Protein AF-A0A1V4RTE1-F1 (afdb_monomer)

pLDDT: mean 78.47, std 11.78, range [50.72, 95.06]

Mean predicted aligned error: 14.66 Å

Structure (mmCIF, N/CA/C/O backbone):
data_AF-A0A1V4RTE1-F1
#
_entry.id   AF-A0A1V4RTE1-F1
#
loop_
_atom_site.group_PDB
_atom_site.id
_atom_site.type_symbol
_atom_site.label_atom_id
_atom_site.label_alt_id
_atom_site.label_comp_id
_atom_site.label_asym_id
_atom_site.label_entity_id
_atom_site.label_seq_id
_atom_site.pdbx_PDB_ins_code
_atom_site.Cartn_x
_atom_site.Cartn_y
_atom_site.Cartn_z
_atom_site.occupancy
_atom_site.B_iso_or_equiv
_atom_site.auth_seq_id
_atom_site.auth_comp_id
_atom_site.auth_asym_id
_atom_site.auth_atom_id
_atom_site.pdbx_PDB_model_num
ATOM 1 N N . MET A 1 1 ? -26.387 -26.991 8.639 1.00 55.00 1 MET A N 1
ATOM 2 C CA . MET A 1 1 ? -27.736 -27.283 8.102 1.00 55.00 1 MET A CA 1
ATOM 3 C C . MET A 1 1 ? -28.556 -28.197 9.012 1.00 55.00 1 MET A C 1
ATOM 5 O O . MET A 1 1 ? -29.745 -27.946 9.149 1.00 55.00 1 MET A O 1
ATOM 9 N N . ASP A 1 2 ? -27.958 -29.180 9.697 1.00 72.81 2 ASP A N 1
ATOM 10 C CA . ASP A 1 2 ? -28.721 -30.098 10.567 1.00 72.81 2 ASP A CA 1
ATOM 11 C C . ASP A 1 2 ? -29.275 -29.477 11.860 1.00 72.81 2 ASP A C 1
ATOM 13 O O . ASP A 1 2 ? -30.300 -29.938 12.353 1.00 72.81 2 ASP A O 1
ATOM 17 N N . LEU A 1 3 ? -28.647 -28.422 12.394 1.00 72.56 3 LEU A N 1
ATOM 18 C CA . LEU A 1 3 ? -29.101 -27.742 13.617 1.00 72.56 3 LEU A CA 1
ATOM 19 C C . LEU A 1 3 ? -30.498 -27.114 13.452 1.00 72.56 3 LEU A C 1
ATOM 21 O O . LEU A 1 3 ? -31.389 -27.370 14.255 1.00 72.56 3 LEU A O 1
ATOM 25 N N . PHE A 1 4 ? -30.720 -26.367 12.365 1.00 69.69 4 PHE A N 1
ATOM 26 C CA . PHE A 1 4 ? -31.995 -25.688 12.090 1.00 69.69 4 PHE A CA 1
ATOM 27 C C . PHE A 1 4 ? -33.167 -26.661 11.942 1.00 69.69 4 PHE A C 1
ATOM 29 O O . PHE A 1 4 ? -34.258 -26.410 12.447 1.00 69.69 4 PHE A O 1
ATOM 36 N N . ARG A 1 5 ? -32.928 -27.801 11.283 1.00 79.12 5 ARG A N 1
ATOM 37 C CA . ARG A 1 5 ? -33.945 -28.838 11.088 1.00 79.12 5 ARG A CA 1
ATOM 38 C C . ARG A 1 5 ? -34.258 -29.580 12.390 1.00 79.12 5 ARG A C 1
ATOM 40 O O . ARG A 1 5 ? -35.418 -29.885 12.635 1.00 79.12 5 ARG A O 1
ATOM 47 N N . LYS A 1 6 ? -33.250 -29.845 13.231 1.00 81.31 6 LYS A N 1
ATOM 48 C CA . LYS A 1 6 ? -33.429 -30.477 14.553 1.00 81.31 6 LYS A CA 1
ATOM 49 C C . LYS A 1 6 ? -34.228 -29.601 15.517 1.00 81.31 6 LYS A C 1
ATOM 51 O O . LYS A 1 6 ? -35.018 -30.132 16.287 1.00 81.31 6 LYS A O 1
ATOM 56 N N . LEU A 1 7 ? -34.051 -28.285 15.431 1.00 80.19 7 LEU A N 1
ATOM 57 C CA . LEU A 1 7 ? -34.758 -27.302 16.257 1.00 80.19 7 LEU A CA 1
ATOM 58 C C . LEU A 1 7 ? -36.026 -26.752 15.598 1.00 80.19 7 LEU A C 1
ATOM 60 O O . LEU A 1 7 ? -36.592 -25.774 16.070 1.00 80.19 7 LEU A O 1
ATOM 64 N N . ASN A 1 8 ? -36.476 -27.380 14.507 1.00 82.00 8 ASN A N 1
ATOM 65 C CA . ASN A 1 8 ? -37.707 -27.038 13.800 1.00 82.00 8 ASN A CA 1
ATOM 66 C C . ASN A 1 8 ? -37.840 -25.540 13.454 1.00 82.00 8 ASN A C 1
ATOM 68 O O . ASN A 1 8 ? -38.943 -25.004 13.434 1.00 82.00 8 ASN A O 1
ATOM 72 N N . TYR A 1 9 ? -36.710 -24.875 13.186 1.00 74.62 9 TYR A N 1
ATOM 73 C CA . TYR A 1 9 ? -36.627 -23.438 12.900 1.00 74.62 9 TYR A CA 1
ATOM 74 C C . TYR A 1 9 ? -37.146 -22.508 14.018 1.00 74.62 9 TYR A C 1
ATOM 76 O O . TYR A 1 9 ? -37.427 -21.343 13.752 1.00 74.62 9 TYR A O 1
ATOM 84 N N . ASP A 1 10 ? -37.233 -22.976 15.267 1.00 78.88 10 ASP A N 1
ATOM 85 C CA . ASP A 1 10 ? -37.545 -22.123 16.421 1.00 78.88 10 ASP A CA 1
ATOM 86 C C . ASP A 1 10 ? -36.347 -21.226 16.765 1.00 78.88 10 ASP A C 1
ATOM 88 O O . ASP A 1 10 ? -35.342 -21.675 17.326 1.00 78.88 10 ASP A O 1
ATOM 92 N N . GLU A 1 11 ? -36.464 -19.939 16.431 1.00 65.94 11 GLU A N 1
ATOM 93 C CA . GLU A 1 11 ? -35.431 -18.921 16.645 1.00 65.94 11 GLU A CA 1
ATOM 94 C C . GLU A 1 11 ? -34.958 -18.851 18.104 1.00 65.94 11 GLU A C 1
ATOM 96 O O . GLU A 1 11 ? -33.765 -18.694 18.365 1.00 65.94 11 GLU A O 1
ATOM 101 N N . THR A 1 12 ? -35.863 -19.032 19.069 1.00 76.19 12 THR A N 1
ATOM 102 C CA . THR A 1 12 ? -35.558 -18.922 20.504 1.00 76.19 12 THR A CA 1
ATOM 103 C C . THR A 1 12 ? -34.700 -20.084 20.998 1.00 76.19 12 THR A C 1
ATOM 105 O O . THR A 1 12 ? -33.828 -19.906 21.856 1.00 76.19 12 THR A O 1
ATOM 108 N N . ALA A 1 13 ? -34.961 -21.284 20.476 1.00 76.56 13 ALA A N 1
ATOM 109 C CA . ALA A 1 13 ? -34.201 -22.491 20.779 1.00 76.56 13 ALA A CA 1
ATOM 110 C C . ALA A 1 13 ? -32.838 -22.470 20.074 1.00 76.56 13 ALA A C 1
ATOM 112 O O . ALA A 1 13 ? -31.815 -22.748 20.699 1.00 76.56 13 ALA A O 1
ATOM 113 N N . ILE A 1 14 ? -32.807 -22.038 18.808 1.00 72.88 14 ILE A N 1
ATOM 114 C CA . ILE A 1 14 ? -31.576 -21.887 18.020 1.00 72.88 14 ILE A CA 1
ATOM 115 C C . ILE A 1 14 ? -30.632 -20.872 18.671 1.00 72.88 14 ILE A C 1
ATOM 117 O O . ILE A 1 14 ? -29.436 -21.136 18.773 1.00 72.88 14 ILE A O 1
ATOM 121 N N . TYR A 1 15 ? -31.157 -19.750 19.168 1.00 66.50 15 TYR A N 1
ATOM 122 C CA . TYR A 1 15 ? -30.356 -18.728 19.841 1.00 66.50 15 TYR A CA 1
ATOM 123 C C . TYR A 1 15 ? -29.759 -19.215 21.169 1.00 66.50 15 TYR A C 1
ATOM 125 O O . TYR A 1 15 ? -28.625 -18.879 21.502 1.00 66.50 15 TYR A O 1
ATOM 133 N N . ARG A 1 16 ? -30.493 -20.042 21.927 1.00 73.31 16 ARG A N 1
ATOM 134 C CA . ARG A 1 16 ? -29.969 -20.658 23.158 1.00 73.31 16 ARG A CA 1
ATOM 135 C C . ARG A 1 16 ? -28.857 -21.663 22.881 1.00 73.31 16 ARG A C 1
ATOM 137 O O . ARG A 1 16 ? -27.920 -21.752 23.667 1.00 73.31 16 ARG A O 1
ATOM 144 N N . GLU A 1 17 ? -28.981 -22.427 21.802 1.00 76.06 17 GLU A N 1
ATOM 145 C CA . GLU A 1 17 ? -28.052 -23.511 21.480 1.00 76.06 17 GLU A CA 1
ATOM 146 C C . GLU A 1 17 ? -26.827 -23.023 20.695 1.00 76.06 17 GLU A C 1
ATOM 148 O O . GLU A 1 17 ? -25.736 -23.575 20.830 1.00 76.06 17 GLU A O 1
ATOM 153 N N . CYS A 1 18 ? -26.974 -21.954 19.907 1.00 63.56 18 CYS A N 1
ATOM 154 C CA . CYS A 1 18 ? -25.878 -21.325 19.183 1.00 63.56 18 CYS A CA 1
ATOM 155 C C . CYS A 1 18 ? -26.105 -19.805 19.040 1.00 63.56 18 CYS A C 1
ATOM 157 O O . CYS A 1 18 ? -26.537 -19.339 17.981 1.00 63.56 18 CYS A O 1
ATOM 159 N N . PRO A 1 19 ? -25.789 -19.009 20.080 1.00 60.47 19 PRO A N 1
ATOM 160 C CA . PRO A 1 19 ? -26.035 -17.561 20.084 1.00 60.47 19 PRO A CA 1
ATOM 161 C C . PRO A 1 19 ? -25.280 -16.804 18.976 1.00 60.47 19 PRO A C 1
ATOM 163 O O . PRO A 1 19 ? -25.701 -15.726 18.566 1.00 60.47 19 PRO A O 1
ATOM 166 N N . PHE A 1 20 ? -24.209 -17.390 18.433 1.00 57.69 20 PHE A N 1
ATOM 167 C CA . PHE A 1 20 ? -23.372 -16.785 17.392 1.00 57.69 20 PHE A CA 1
ATOM 168 C C . PHE A 1 20 ? -23.907 -16.986 15.962 1.00 57.69 20 PHE A C 1
ATOM 170 O O . PHE A 1 20 ? -23.579 -16.224 15.060 1.00 57.69 20 PHE A O 1
ATOM 177 N N . LEU A 1 21 ? -24.787 -17.965 15.729 1.00 57.50 21 LEU A N 1
ATOM 178 C CA . LEU A 1 21 ? -25.146 -18.401 14.371 1.00 57.50 21 LEU A CA 1
ATOM 179 C C . LEU A 1 21 ? -26.017 -17.401 13.591 1.00 57.50 21 LEU A C 1
ATOM 181 O O . LEU A 1 21 ? -25.988 -17.393 12.363 1.00 57.50 21 LEU A O 1
ATOM 185 N N . ILE A 1 22 ? -26.807 -16.583 14.294 1.00 54.69 22 ILE A N 1
ATOM 186 C CA . ILE A 1 22 ? -27.633 -15.507 13.706 1.00 54.69 22 ILE A CA 1
ATOM 187 C C . ILE A 1 22 ? -26.894 -14.165 13.776 1.00 54.69 22 ILE A C 1
ATOM 189 O O . ILE A 1 22 ? -27.065 -13.307 12.908 1.00 54.69 22 ILE A O 1
ATOM 193 N N . GLN A 1 23 ? -26.029 -14.002 14.779 1.00 55.75 23 GLN A N 1
ATOM 194 C CA . GLN A 1 23 ? -25.218 -12.806 14.938 1.00 55.75 23 GLN A CA 1
ATOM 195 C C . GLN A 1 23 ? -24.169 -12.699 13.824 1.00 55.75 23 GLN A C 1
ATOM 197 O O . GLN A 1 23 ? -23.989 -11.610 13.293 1.00 55.75 23 GLN A O 1
ATOM 202 N N . ASP A 1 24 ? -23.568 -13.810 13.392 1.00 58.12 24 ASP A N 1
ATOM 203 C CA . ASP A 1 24 ? -22.525 -13.807 12.360 1.00 58.12 24 ASP A CA 1
ATOM 204 C C . ASP A 1 24 ? -23.027 -13.352 10.972 1.00 58.12 24 ASP A C 1
ATOM 206 O O . ASP A 1 24 ? -22.419 -12.447 10.396 1.00 58.12 24 ASP A O 1
ATOM 210 N N . PRO A 1 25 ? -24.135 -13.879 10.401 1.00 66.56 25 PRO A N 1
ATOM 211 C CA . PRO A 1 25 ? -24.653 -13.393 9.120 1.00 66.56 25 PRO A CA 1
ATOM 212 C C . PRO A 1 25 ? -25.122 -11.939 9.191 1.00 66.56 25 PRO A C 1
ATOM 214 O O . PRO A 1 25 ? -24.875 -11.171 8.262 1.00 66.56 25 PRO A O 1
ATOM 217 N N . LEU A 1 26 ? -25.766 -11.546 10.297 1.00 67.44 26 LEU A N 1
ATOM 218 C CA . LEU A 1 26 ? -26.248 -10.181 10.491 1.00 67.44 26 LEU A CA 1
ATOM 219 C C . LEU A 1 26 ? -25.073 -9.200 10.603 1.00 67.44 26 LEU A C 1
ATOM 221 O O . LEU A 1 26 ? -25.033 -8.204 9.885 1.00 67.44 26 LEU A O 1
ATOM 225 N N . PHE A 1 27 ? -24.078 -9.515 11.430 1.00 67.62 27 PHE A N 1
ATOM 226 C CA . PHE A 1 27 ? -22.874 -8.7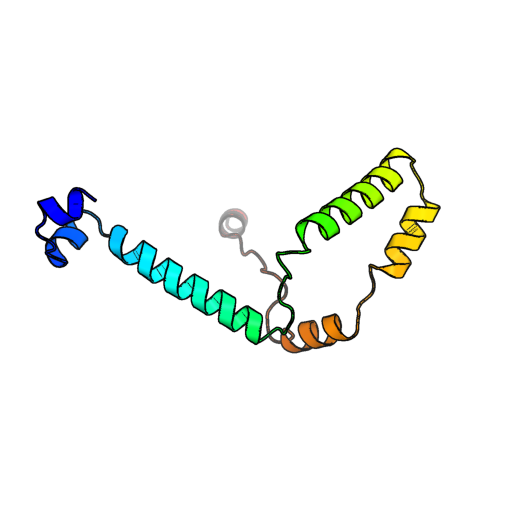09 11.612 1.00 67.62 27 PHE A CA 1
ATOM 227 C C . PHE A 1 27 ? -22.055 -8.609 10.320 1.00 67.62 27 PHE A C 1
ATOM 229 O O . PHE A 1 27 ? -21.670 -7.510 9.921 1.00 67.62 27 PHE A O 1
ATOM 236 N N . ASN A 1 28 ? -21.884 -9.719 9.595 1.00 70.50 28 ASN A N 1
ATOM 237 C CA . ASN A 1 28 ? -21.216 -9.714 8.292 1.00 70.50 28 ASN A CA 1
ATOM 238 C C . ASN A 1 28 ? -21.989 -8.907 7.239 1.00 70.50 28 ASN A C 1
ATOM 240 O O . ASN A 1 28 ? -21.365 -8.226 6.426 1.00 70.50 28 ASN A O 1
ATOM 244 N N . SER A 1 29 ? -23.327 -8.926 7.257 1.00 69.44 29 SER A N 1
ATOM 245 C CA . SER A 1 29 ? -24.132 -8.128 6.320 1.00 69.44 29 SER A CA 1
ATOM 246 C C . SER A 1 29 ? -24.002 -6.622 6.578 1.00 69.44 29 SER A C 1
ATOM 248 O O . SER A 1 29 ? -23.841 -5.848 5.634 1.00 69.44 29 SER A O 1
ATOM 250 N N . ILE A 1 30 ? -23.971 -6.213 7.852 1.00 73.88 30 ILE A N 1
ATOM 251 C CA . ILE A 1 30 ? -23.750 -4.823 8.271 1.00 73.88 30 ILE A CA 1
ATOM 252 C C . ILE A 1 30 ? -22.329 -4.376 7.901 1.00 73.88 30 ILE A C 1
ATOM 254 O O . ILE A 1 30 ? -22.159 -3.289 7.356 1.00 73.88 30 ILE A O 1
ATOM 258 N N . LEU A 1 31 ? -21.310 -5.213 8.127 1.00 71.25 31 LEU A N 1
ATOM 259 C CA . LEU A 1 31 ? -19.927 -4.909 7.739 1.00 71.25 31 LEU A CA 1
ATOM 260 C C . LEU A 1 31 ? -19.756 -4.779 6.223 1.00 71.25 31 LEU A C 1
ATOM 262 O O . LEU A 1 31 ? -19.099 -3.847 5.764 1.00 71.25 31 LEU A O 1
ATOM 266 N N . SER A 1 32 ? -20.356 -5.681 5.441 1.00 70.44 32 SER A N 1
ATOM 267 C CA . SER A 1 32 ? -20.312 -5.610 3.977 1.00 70.44 32 SER A CA 1
ATOM 268 C C . SER A 1 32 ? -20.960 -4.324 3.476 1.00 70.44 32 SER A C 1
ATOM 270 O O . SER A 1 32 ? -20.379 -3.630 2.644 1.00 70.44 32 SER A O 1
ATOM 272 N N . LYS A 1 33 ? -22.126 -3.965 4.029 1.00 71.62 33 LYS A N 1
ATOM 273 C CA . LYS A 1 33 ? -22.843 -2.764 3.608 1.00 71.62 33 LYS A CA 1
ATOM 274 C C . LYS A 1 33 ? -22.105 -1.482 3.999 1.00 71.62 33 LYS A C 1
ATOM 276 O O . LYS A 1 33 ? -21.946 -0.598 3.165 1.00 71.62 33 LYS A O 1
ATOM 281 N N . SER A 1 34 ? -21.554 -1.427 5.210 1.00 66.12 34 SER A N 1
ATOM 282 C CA . SER A 1 34 ? -20.696 -0.322 5.648 1.00 66.12 34 SER A CA 1
ATOM 283 C C . SER A 1 34 ? -19.436 -0.187 4.790 1.00 66.12 34 SER A C 1
ATOM 285 O O . SER A 1 34 ? -19.049 0.930 4.468 1.00 66.12 34 SER A O 1
ATOM 287 N N . ASN A 1 35 ? -18.809 -1.294 4.375 1.00 66.06 35 ASN A N 1
ATOM 288 C CA . ASN A 1 35 ? -17.652 -1.263 3.474 1.00 66.06 35 ASN A CA 1
ATOM 289 C C . ASN A 1 35 ? -18.013 -0.742 2.075 1.00 66.06 35 ASN A C 1
ATOM 291 O O . ASN A 1 35 ? -17.243 0.018 1.490 1.00 66.06 35 ASN A O 1
ATOM 295 N N . GLU A 1 36 ? -19.174 -1.122 1.540 1.00 67.19 36 GLU A N 1
ATOM 296 C CA . GLU A 1 36 ? -19.686 -0.593 0.270 1.00 67.19 36 GLU A CA 1
ATOM 297 C C . GLU A 1 36 ? -19.980 0.907 0.349 1.00 67.19 36 GLU A C 1
ATOM 299 O O . GLU A 1 36 ? -19.600 1.653 -0.555 1.00 67.19 36 GLU A O 1
ATOM 304 N N . ASP A 1 37 ? -20.604 1.351 1.440 1.00 62.72 37 ASP A N 1
ATOM 305 C CA . ASP A 1 37 ? -20.955 2.753 1.659 1.00 62.72 37 ASP A CA 1
ATOM 306 C C . ASP A 1 37 ? -19.689 3.604 1.892 1.00 62.72 37 ASP A C 1
ATOM 308 O O . ASP A 1 37 ? -19.551 4.695 1.333 1.00 62.72 37 ASP A O 1
ATOM 312 N N . LEU A 1 38 ? -18.687 3.074 2.605 1.00 57.47 38 LEU A N 1
ATOM 313 C CA . LEU A 1 38 ? -17.366 3.699 2.759 1.00 57.47 38 LEU A CA 1
ATOM 314 C C . LEU A 1 38 ? -16.628 3.808 1.410 1.00 57.47 38 LEU A C 1
ATOM 316 O O . LEU A 1 38 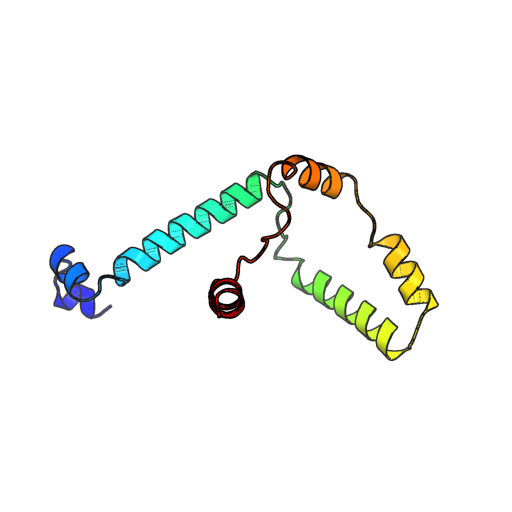? -15.999 4.829 1.117 1.00 57.47 38 LEU A O 1
ATOM 320 N N . ALA A 1 39 ? -16.765 2.790 0.553 1.00 57.31 39 ALA A N 1
ATOM 321 C CA . ALA A 1 39 ? -16.245 2.777 -0.814 1.00 57.31 39 ALA A CA 1
ATOM 322 C C . ALA A 1 39 ? -17.036 3.671 -1.795 1.00 57.31 39 ALA A C 1
ATOM 324 O O . ALA A 1 39 ? -16.554 3.944 -2.896 1.00 57.31 39 ALA A O 1
ATOM 325 N N . GLU A 1 40 ? -18.243 4.131 -1.445 1.00 56.00 40 GLU A N 1
ATOM 326 C CA . GLU A 1 40 ? -18.955 5.189 -2.181 1.00 56.00 40 GLU A CA 1
ATOM 327 C C . GLU A 1 40 ? -18.539 6.591 -1.742 1.00 56.00 40 GLU A C 1
ATOM 329 O O . GLU A 1 40 ? -18.370 7.479 -2.584 1.00 56.00 40 GLU A O 1
ATOM 334 N N . ILE A 1 41 ? -18.318 6.788 -0.440 1.00 57.91 41 ILE A N 1
ATOM 335 C CA . ILE A 1 41 ? -17.882 8.068 0.136 1.00 57.91 41 ILE A CA 1
ATOM 336 C C . ILE A 1 41 ? -16.480 8.450 -0.376 1.00 57.91 41 ILE A C 1
ATOM 338 O O . ILE A 1 41 ? -16.217 9.617 -0.703 1.00 57.91 41 ILE A O 1
ATOM 342 N N . GLY A 1 42 ? -15.588 7.466 -0.521 1.00 56.25 42 GLY A N 1
ATOM 343 C CA . GLY A 1 42 ? -14.316 7.599 -1.224 1.00 56.25 42 GLY A CA 1
ATOM 344 C C . GLY A 1 42 ? -14.419 6.986 -2.616 1.00 56.25 42 GLY A C 1
ATOM 345 O O . GLY A 1 42 ? -14.271 5.784 -2.739 1.00 56.25 42 GLY A O 1
ATOM 346 N N . LYS A 1 43 ? -14.643 7.788 -3.666 1.00 56.84 43 LYS A N 1
ATOM 347 C CA . LYS A 1 43 ? -14.830 7.398 -5.091 1.00 56.84 43 LYS A CA 1
ATOM 348 C C . LYS A 1 43 ? -13.681 6.591 -5.760 1.00 56.84 43 LYS A C 1
ATOM 350 O O . LYS A 1 43 ? -13.480 6.690 -6.968 1.00 56.84 43 LYS A O 1
ATOM 355 N N . MET A 1 44 ? -12.903 5.810 -5.019 1.00 61.66 44 MET A N 1
ATOM 356 C CA . MET A 1 44 ? -11.860 4.911 -5.500 1.00 61.66 44 MET A CA 1
ATOM 357 C C . MET A 1 44 ? -12.290 3.472 -5.215 1.00 61.66 44 MET A C 1
ATOM 359 O O . MET A 1 44 ? -12.109 2.957 -4.117 1.00 61.66 44 MET A O 1
ATOM 363 N N . ARG A 1 45 ? -12.861 2.812 -6.224 1.00 70.50 45 ARG A N 1
ATOM 364 C CA . ARG A 1 45 ? -13.149 1.375 -6.175 1.00 70.50 45 ARG A CA 1
ATOM 365 C C . ARG A 1 45 ? -12.029 0.602 -6.862 1.00 70.50 45 ARG A C 1
ATOM 367 O O . ARG A 1 45 ? -11.521 1.027 -7.901 1.00 70.50 45 ARG A O 1
ATOM 374 N N . VAL A 1 46 ? -11.658 -0.540 -6.292 1.00 76.25 46 VAL A N 1
ATOM 375 C CA . VAL A 1 46 ? -10.710 -1.466 -6.921 1.00 76.25 46 VAL A CA 1
ATOM 376 C C . VAL A 1 46 ? -11.368 -2.088 -8.152 1.00 76.25 46 VAL A C 1
ATOM 378 O O . VAL A 1 46 ? -12.479 -2.606 -8.078 1.00 76.25 46 VAL A O 1
ATOM 381 N N . ASN A 1 47 ? -10.675 -2.057 -9.290 1.00 83.56 47 ASN A N 1
ATOM 382 C CA . ASN A 1 47 ? -11.067 -2.841 -10.456 1.00 83.56 47 ASN A CA 1
ATOM 383 C C . ASN A 1 47 ? -10.516 -4.265 -10.298 1.00 83.56 47 ASN A C 1
ATOM 385 O O . ASN A 1 47 ? -9.333 -4.503 -10.554 1.00 83.56 47 ASN A O 1
ATOM 389 N N . PHE A 1 48 ? -11.367 -5.195 -9.863 1.00 81.81 48 PHE A N 1
ATOM 390 C CA . PHE A 1 48 ? -10.971 -6.578 -9.589 1.00 81.81 48 PHE A CA 1
ATOM 391 C C . PHE A 1 48 ? -10.502 -7.349 -10.829 1.00 81.81 48 PHE A C 1
ATOM 393 O O . PHE A 1 48 ? -9.654 -8.226 -10.691 1.00 81.81 48 PHE A O 1
ATOM 400 N N . ASP A 1 49 ? -10.946 -6.969 -12.028 1.00 87.31 49 ASP A N 1
ATOM 401 C CA . ASP A 1 49 ? -10.497 -7.606 -13.273 1.00 87.31 49 ASP A CA 1
ATOM 402 C C . ASP A 1 49 ? -9.031 -7.283 -13.590 1.00 87.31 49 ASP A C 1
ATOM 404 O O . ASP A 1 49 ? -8.354 -8.047 -14.269 1.00 87.31 49 ASP A O 1
ATOM 408 N N . LYS A 1 50 ? -8.527 -6.136 -13.113 1.00 82.00 50 LYS A N 1
ATOM 409 C CA . LYS A 1 50 ? -7.185 -5.627 -13.451 1.00 82.00 50 LYS A CA 1
ATOM 410 C C . LYS A 1 50 ? -6.215 -5.603 -12.278 1.00 82.00 50 LYS A C 1
ATOM 412 O O . LYS A 1 50 ? -5.012 -5.435 -12.488 1.00 82.00 50 LYS A O 1
ATOM 417 N N . ILE A 1 51 ? -6.710 -5.716 -11.045 1.00 85.06 51 ILE A N 1
ATOM 418 C CA . ILE A 1 51 ? -5.885 -5.526 -9.849 1.00 85.06 51 ILE A CA 1
ATOM 419 C C . ILE A 1 51 ? -4.791 -6.586 -9.736 1.00 85.06 51 ILE 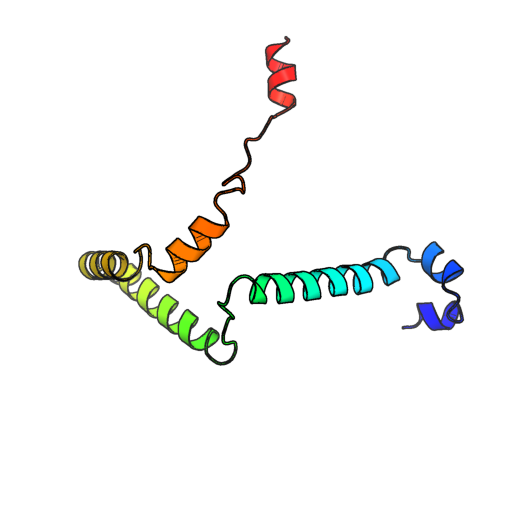A C 1
ATOM 421 O O . ILE A 1 51 ? -3.664 -6.246 -9.387 1.00 85.06 51 ILE A O 1
AT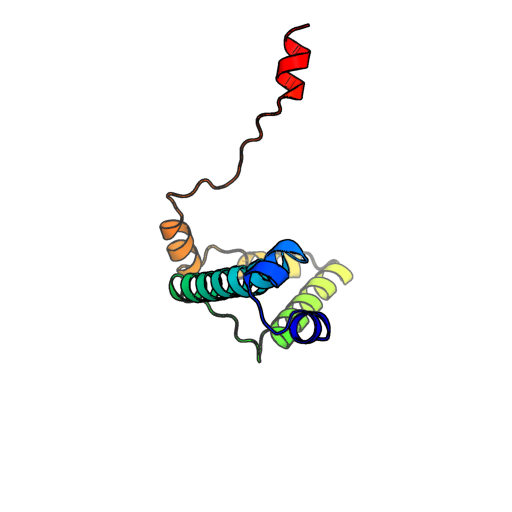OM 425 N N . TYR A 1 52 ? -5.091 -7.839 -10.090 1.00 85.56 52 TYR A N 1
ATOM 426 C CA . TYR A 1 52 ? -4.128 -8.933 -9.990 1.00 85.56 52 TYR A CA 1
ATOM 427 C C . TYR A 1 52 ? -2.901 -8.689 -10.875 1.00 85.56 52 TYR A C 1
ATOM 429 O O . TYR A 1 52 ? -1.776 -8.664 -10.373 1.00 85.56 52 TYR A O 1
ATOM 437 N N . ASP A 1 53 ? -3.117 -8.427 -12.166 1.00 86.56 53 ASP A N 1
ATOM 438 C CA . ASP A 1 53 ? -2.029 -8.156 -13.109 1.00 86.56 53 ASP A CA 1
ATOM 439 C C . ASP A 1 53 ? -1.260 -6.886 -12.726 1.00 86.56 53 ASP A C 1
ATOM 441 O O . ASP A 1 53 ? -0.031 -6.880 -12.714 1.00 86.56 53 ASP A O 1
ATOM 445 N N . SER A 1 54 ? -1.970 -5.838 -12.296 1.00 80.62 54 SER A N 1
ATOM 446 C CA . SER A 1 54 ? -1.347 -4.574 -11.881 1.00 80.62 54 SER A CA 1
ATOM 447 C C . SER A 1 54 ? -0.419 -4.748 -10.671 1.00 80.62 54 SER A C 1
ATOM 449 O O . SER A 1 54 ? 0.682 -4.194 -10.640 1.00 80.62 54 SER A O 1
ATOM 451 N N . VAL A 1 55 ? -0.841 -5.528 -9.669 1.00 87.38 55 VAL A N 1
ATOM 452 C CA . VAL A 1 55 ? -0.033 -5.828 -8.476 1.00 87.38 55 VAL A CA 1
ATOM 453 C C . VAL A 1 55 ? 1.139 -6.738 -8.831 1.00 87.38 55 VAL A C 1
ATOM 455 O O . VAL A 1 55 ? 2.257 -6.502 -8.370 1.00 87.38 55 VAL A O 1
ATOM 458 N N . LYS A 1 56 ? 0.916 -7.749 -9.677 1.00 88.62 56 LYS A N 1
ATOM 459 C CA . LYS A 1 56 ? 1.967 -8.653 -10.155 1.00 88.62 56 LYS A CA 1
ATOM 460 C C . LYS A 1 56 ? 3.069 -7.892 -10.895 1.00 88.62 56 LYS A C 1
ATOM 462 O O . LYS A 1 56 ? 4.249 -8.108 -10.618 1.00 88.62 56 LYS A O 1
ATOM 467 N N . ASP A 1 57 ? 2.706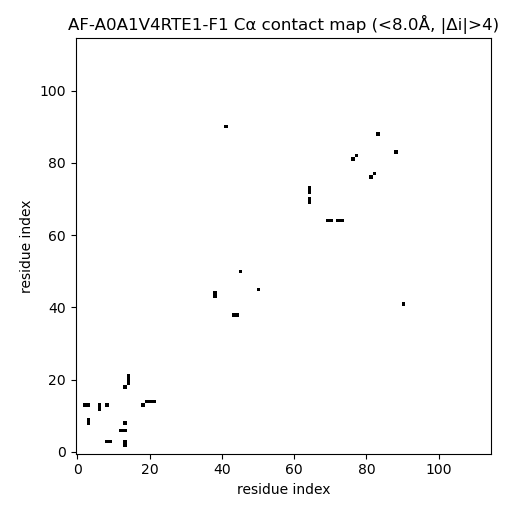 -6.977 -11.787 1.00 89.00 57 ASP A N 1
ATOM 468 C CA . ASP A 1 57 ? 3.662 -6.155 -12.532 1.00 89.00 57 ASP A CA 1
ATOM 469 C C . ASP A 1 57 ? 4.443 -5.211 -11.613 1.00 89.00 57 ASP A C 1
ATOM 471 O O . ASP A 1 57 ? 5.666 -5.081 -11.739 1.00 89.00 57 ASP A O 1
ATOM 475 N N . LEU A 1 58 ? 3.761 -4.596 -10.643 1.00 88.12 58 LEU A N 1
ATOM 476 C CA . LEU A 1 58 ? 4.399 -3.761 -9.629 1.00 88.12 58 LEU A CA 1
ATOM 477 C C . LEU A 1 58 ? 5.416 -4.559 -8.800 1.00 88.12 58 LEU A C 1
ATOM 479 O O . LEU A 1 58 ? 6.552 -4.112 -8.628 1.00 88.12 58 LEU A O 1
ATOM 483 N N . ALA A 1 59 ? 5.032 -5.748 -8.332 1.00 88.25 59 ALA A N 1
ATOM 484 C CA . ALA A 1 59 ? 5.896 -6.626 -7.553 1.00 88.25 59 ALA A CA 1
ATOM 485 C C . ALA A 1 59 ? 7.125 -7.061 -8.360 1.00 88.25 59 ALA A C 1
ATOM 487 O O . ALA A 1 59 ? 8.249 -6.896 -7.892 1.00 88.25 59 ALA A O 1
ATOM 488 N N . ASN A 1 60 ? 6.938 -7.526 -9.600 1.00 89.12 60 ASN A N 1
ATOM 489 C CA . ASN A 1 60 ? 8.045 -7.897 -10.486 1.00 89.12 60 ASN A CA 1
ATOM 490 C C . ASN A 1 60 ? 9.040 -6.749 -10.664 1.00 89.12 60 ASN A C 1
ATOM 492 O O . ASN A 1 60 ? 10.255 -6.948 -10.603 1.00 89.12 60 ASN A O 1
ATOM 496 N N . ARG A 1 61 ? 8.534 -5.531 -10.862 1.00 85.56 61 ARG A N 1
ATOM 497 C CA . ARG A 1 61 ? 9.363 -4.350 -11.088 1.00 85.56 61 ARG A CA 1
ATOM 498 C C . ARG A 1 61 ? 10.152 -3.955 -9.837 1.00 85.56 61 ARG A C 1
ATOM 500 O O . ARG A 1 61 ? 11.353 -3.719 -9.946 1.00 85.56 61 ARG A O 1
ATOM 507 N N . LEU A 1 62 ? 9.519 -3.949 -8.662 1.00 89.31 62 LEU A N 1
ATOM 508 C CA . LEU A 1 62 ? 10.189 -3.674 -7.383 1.00 89.31 62 LEU A CA 1
ATOM 509 C C . LEU A 1 62 ? 11.241 -4.738 -7.048 1.00 89.31 62 LEU A C 1
ATOM 511 O O . LEU A 1 62 ? 12.387 -4.395 -6.759 1.00 89.31 62 LEU A O 1
ATOM 515 N N . LEU A 1 63 ? 10.884 -6.020 -7.157 1.00 93.25 63 LEU A N 1
ATOM 516 C CA . LEU A 1 63 ? 11.796 -7.134 -6.891 1.00 93.25 63 LEU A CA 1
ATOM 517 C C . LEU A 1 63 ? 12.981 -7.138 -7.863 1.00 93.25 63 LEU A C 1
ATOM 519 O O . LEU A 1 63 ? 14.103 -7.425 -7.461 1.00 93.25 63 LEU A O 1
ATOM 523 N N . THR A 1 64 ? 12.772 -6.759 -9.128 1.00 90.19 64 THR A N 1
ATOM 524 C CA . THR A 1 64 ? 13.862 -6.635 -10.109 1.00 90.19 64 THR A CA 1
ATOM 525 C C . THR A 1 64 ? 14.821 -5.497 -9.759 1.00 90.19 64 THR A C 1
ATOM 527 O O . THR A 1 64 ? 16.034 -5.675 -9.866 1.00 90.19 64 THR A O 1
ATOM 530 N N . ILE A 1 65 ? 14.302 -4.337 -9.336 1.00 88.75 65 ILE A N 1
ATOM 531 C CA . ILE A 1 65 ? 15.126 -3.207 -8.876 1.00 88.75 65 ILE A CA 1
ATOM 532 C C . ILE A 1 65 ? 15.982 -3.639 -7.678 1.00 88.75 65 ILE A C 1
ATOM 534 O O . ILE A 1 65 ? 17.191 -3.408 -7.671 1.00 88.75 65 ILE A O 1
ATOM 538 N N . GLN A 1 66 ? 15.375 -4.324 -6.705 1.00 87.62 66 GLN A N 1
ATOM 539 C CA . GLN A 1 66 ? 16.067 -4.838 -5.521 1.00 87.62 66 GLN A CA 1
ATOM 540 C C . GLN A 1 66 ? 17.129 -5.883 -5.881 1.00 87.62 66 GLN A C 1
ATOM 542 O O . GLN A 1 66 ? 18.274 -5.755 -5.456 1.00 87.62 66 GLN A O 1
ATOM 547 N N . ALA A 1 67 ? 16.784 -6.877 -6.706 1.00 93.75 67 ALA A N 1
ATOM 548 C CA . ALA A 1 67 ? 17.692 -7.953 -7.103 1.00 93.75 67 ALA A CA 1
ATOM 549 C C . ALA A 1 67 ? 18.926 -7.443 -7.863 1.00 93.75 67 ALA A C 1
ATOM 551 O O . ALA A 1 67 ? 20.009 -8.009 -7.740 1.00 93.75 67 ALA A O 1
ATOM 552 N N . LYS A 1 68 ? 18.772 -6.367 -8.642 1.00 94.38 68 LYS A N 1
ATOM 553 C CA . LYS A 1 68 ? 19.875 -5.724 -9.368 1.00 94.38 68 LYS A CA 1
ATOM 554 C C . LYS A 1 68 ? 20.660 -4.717 -8.525 1.00 94.38 68 LYS A C 1
ATOM 556 O O . LYS A 1 68 ? 21.691 -4.242 -8.990 1.00 94.38 68 LYS A O 1
ATOM 561 N N . GLY A 1 69 ? 20.169 -4.352 -7.339 1.00 93.94 69 GLY A N 1
ATOM 562 C CA . GLY A 1 69 ? 20.719 -3.240 -6.562 1.00 93.94 69 GLY A CA 1
ATOM 563 C C . GLY A 1 69 ? 20.643 -1.899 -7.303 1.00 93.94 69 GLY A C 1
ATOM 564 O O . GLY A 1 69 ? 21.522 -1.055 -7.139 1.00 93.94 69 GLY A O 1
ATOM 565 N N . ASP A 1 70 ? 19.627 -1.703 -8.152 1.00 95.00 70 ASP A N 1
ATOM 566 C CA . ASP A 1 70 ? 19.510 -0.524 -9.017 1.00 95.00 70 ASP A CA 1
ATOM 567 C C . ASP A 1 70 ? 19.024 0.704 -8.232 1.00 95.00 70 ASP A C 1
ATOM 569 O O . ASP A 1 70 ? 17.837 1.033 -8.185 1.00 95.00 70 ASP A O 1
ATOM 573 N N . TYR A 1 71 ? 19.968 1.395 -7.596 1.00 94.56 71 TYR A N 1
ATOM 574 C CA . TYR A 1 71 ? 19.690 2.592 -6.805 1.00 94.56 71 TYR A CA 1
ATOM 575 C C . TYR A 1 71 ? 19.086 3.734 -7.637 1.00 94.56 71 TYR A C 1
ATOM 577 O O . TYR A 1 71 ? 18.164 4.414 -7.184 1.00 94.56 71 TYR A O 1
ATOM 585 N N . ALA A 1 72 ? 19.579 3.946 -8.860 1.00 95.06 72 ALA A N 1
ATOM 586 C CA . ALA A 1 72 ? 19.076 5.004 -9.733 1.00 95.06 72 ALA A CA 1
ATOM 587 C C . ALA A 1 72 ? 17.624 4.723 -10.152 1.00 95.06 72 ALA A C 1
ATOM 589 O O . ALA A 1 72 ? 16.773 5.613 -10.071 1.00 95.06 72 ALA A O 1
ATOM 590 N N . GLY A 1 73 ? 17.325 3.474 -10.521 1.00 86.62 73 GLY A N 1
ATOM 591 C CA . GLY A 1 73 ? 15.973 3.011 -10.818 1.00 86.62 73 GLY A CA 1
ATOM 592 C C . GLY A 1 73 ? 15.033 3.120 -9.617 1.00 86.62 73 GLY A C 1
ATOM 593 O O . GLY A 1 73 ? 13.900 3.576 -9.773 1.00 86.62 73 GLY A O 1
ATOM 594 N N . ALA A 1 74 ? 15.502 2.782 -8.412 1.00 89.56 74 ALA A N 1
ATOM 595 C CA . ALA A 1 74 ? 14.735 2.949 -7.177 1.00 89.56 74 ALA A CA 1
ATOM 596 C C . ALA A 1 74 ? 14.406 4.423 -6.898 1.00 89.56 74 ALA A C 1
ATOM 598 O O . ALA A 1 74 ? 13.250 4.759 -6.637 1.00 89.56 74 ALA A O 1
ATOM 599 N N . LYS A 1 75 ? 15.399 5.315 -7.010 1.00 90.44 75 LYS A N 1
ATOM 600 C CA . LYS A 1 75 ? 15.214 6.757 -6.804 1.00 90.44 75 LYS A CA 1
ATOM 601 C C . LYS A 1 75 ? 14.182 7.330 -7.777 1.00 90.44 75 LYS A C 1
ATOM 603 O O . LYS A 1 75 ? 13.227 7.964 -7.338 1.00 90.44 75 LYS A O 1
ATOM 608 N N . ALA A 1 76 ? 14.315 7.032 -9.070 1.00 90.44 76 ALA A N 1
ATOM 609 C CA . ALA A 1 76 ? 13.365 7.484 -10.087 1.00 90.44 76 ALA A CA 1
ATOM 610 C C . ALA A 1 76 ? 11.950 6.915 -9.867 1.00 90.44 76 ALA A C 1
ATOM 612 O O . ALA A 1 76 ? 10.950 7.576 -10.150 1.00 90.44 76 ALA A O 1
ATOM 613 N N . PHE A 1 77 ? 11.845 5.683 -9.358 1.00 86.06 77 PHE A N 1
ATOM 614 C CA . PHE A 1 77 ? 10.562 5.073 -9.020 1.00 86.06 77 PHE A CA 1
ATOM 615 C C . PHE A 1 77 ? 9.868 5.815 -7.868 1.00 86.06 77 PHE A C 1
ATOM 617 O O . PHE A 1 77 ? 8.685 6.139 -7.974 1.00 86.06 77 PHE A O 1
ATOM 624 N N . ILE A 1 78 ? 10.608 6.128 -6.801 1.00 86.31 78 ILE A N 1
ATOM 625 C CA . ILE A 1 78 ? 10.102 6.878 -5.644 1.00 86.31 78 ILE A CA 1
ATOM 626 C C . ILE A 1 78 ? 9.701 8.295 -6.059 1.00 86.31 78 ILE A C 1
ATOM 628 O O . ILE A 1 78 ? 8.573 8.694 -5.797 1.00 86.31 78 ILE A O 1
ATOM 632 N N . GLU A 1 79 ? 10.562 9.026 -6.769 1.00 89.00 79 GLU A N 1
ATOM 633 C CA . GLU A 1 79 ? 10.266 10.394 -7.230 1.00 89.00 79 GLU A CA 1
ATOM 634 C C . GLU A 1 79 ? 8.983 10.467 -8.064 1.00 89.00 79 GLU A C 1
ATOM 636 O O . GLU A 1 79 ? 8.245 11.448 -7.997 1.00 89.00 79 GLU A O 1
ATOM 641 N N . LYS A 1 80 ? 8.694 9.418 -8.839 1.00 83.06 80 LYS A N 1
ATOM 642 C CA . LYS A 1 80 ? 7.507 9.366 -9.688 1.00 83.06 80 LYS A CA 1
ATOM 643 C C . LYS A 1 80 ? 6.230 8.995 -8.934 1.00 83.06 80 LYS A C 1
ATOM 645 O O . LYS A 1 80 ? 5.177 9.546 -9.247 1.00 83.06 80 LYS A O 1
ATOM 650 N N . TYR A 1 81 ? 6.286 8.014 -8.033 1.00 87.00 81 TYR A N 1
ATOM 651 C CA . TYR A 1 81 ? 5.079 7.400 -7.462 1.00 87.00 81 TYR A CA 1
ATOM 652 C C . TYR A 1 81 ? 4.849 7.717 -5.979 1.00 87.00 81 TYR A C 1
ATOM 654 O O . TYR A 1 81 ? 3.708 7.656 -5.534 1.00 87.00 81 TYR A O 1
ATOM 662 N N . ALA A 1 82 ? 5.878 8.091 -5.216 1.00 87.50 82 ALA A N 1
ATOM 663 C CA . ALA A 1 82 ? 5.769 8.441 -3.796 1.00 87.50 82 ALA A CA 1
ATOM 664 C C . ALA A 1 82 ? 5.465 9.938 -3.601 1.00 87.50 82 ALA A C 1
ATOM 666 O O . ALA A 1 82 ? 6.129 10.632 -2.833 1.00 87.50 82 ALA A O 1
ATOM 667 N N . VAL A 1 83 ? 4.470 10.446 -4.330 1.00 85.62 83 VAL A N 1
ATOM 668 C CA . VAL A 1 83 ? 4.056 11.855 -4.298 1.00 85.62 83 VAL A CA 1
ATOM 669 C C . VAL A 1 83 ? 2.613 11.983 -3.821 1.00 85.62 83 VAL A C 1
ATOM 671 O O . VAL A 1 83 ? 1.770 11.135 -4.114 1.00 85.62 83 VAL A O 1
ATOM 674 N N . MET A 1 84 ? 2.310 13.069 -3.106 1.00 84.12 84 MET A N 1
ATOM 675 C CA . MET A 1 84 ? 0.942 13.382 -2.695 1.00 84.12 84 MET A CA 1
ATOM 676 C C . MET A 1 84 ? 0.136 13.851 -3.910 1.00 84.12 84 MET A C 1
ATOM 678 O O . MET A 1 84 ? 0.197 15.011 -4.313 1.00 84.12 84 MET A O 1
ATOM 682 N N . SER A 1 85 ? -0.586 12.925 -4.541 1.00 84.94 85 SER A N 1
ATOM 683 C CA . SER A 1 85 ? -1.413 13.249 -5.705 1.00 84.94 85 SER A CA 1
ATOM 684 C C . SER A 1 85 ? -2.642 14.089 -5.308 1.00 84.94 85 SER A C 1
ATOM 686 O O . SER A 1 85 ? -3.159 13.923 -4.201 1.00 84.94 85 SER A O 1
ATOM 688 N N . PRO A 1 86 ? -3.178 14.951 -6.194 1.00 83.75 86 PRO A N 1
ATOM 689 C CA . PRO A 1 86 ? -4.357 15.764 -5.873 1.00 83.75 86 PRO A CA 1
ATOM 690 C C . PRO A 1 86 ? -5.585 14.963 -5.378 1.00 83.75 86 PRO A C 1
ATOM 692 O O . PRO A 1 86 ? -6.228 15.403 -4.420 1.00 83.75 86 PRO A O 1
ATOM 695 N N . PRO A 1 87 ? -5.906 13.772 -5.939 1.00 77.75 87 PRO A N 1
ATOM 696 C CA . PRO A 1 87 ? -6.970 12.923 -5.400 1.00 77.75 87 PRO A CA 1
ATOM 697 C C . PRO A 1 87 ? -6.683 12.402 -3.987 1.00 77.75 87 PRO A C 1
ATOM 699 O O . PRO A 1 87 ? -7.598 12.350 -3.170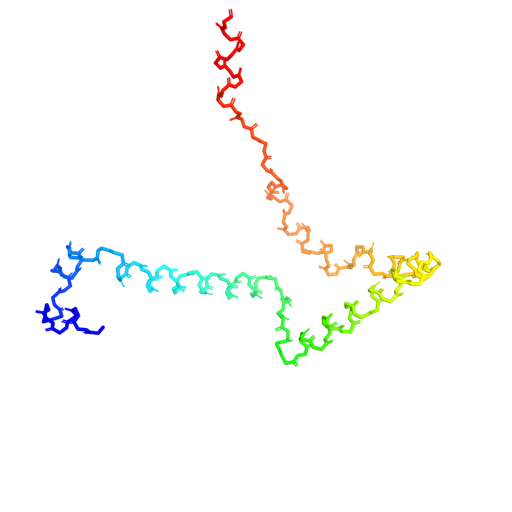 1.00 77.75 87 PRO A O 1
ATOM 702 N N . MET A 1 88 ? -5.428 12.046 -3.683 1.00 78.25 88 MET A N 1
ATOM 703 C CA . MET A 1 88 ? -5.029 11.630 -2.334 1.00 78.25 88 MET A CA 1
ATOM 704 C C . MET A 1 88 ? -5.159 12.779 -1.339 1.00 78.25 88 MET A C 1
ATOM 706 O O . MET A 1 88 ? -5.738 12.576 -0.277 1.00 78.25 88 MET A O 1
ATOM 710 N N . GLN A 1 89 ? -4.702 13.983 -1.699 1.00 85.31 89 GLN A N 1
ATOM 711 C CA . GLN A 1 89 ? -4.823 15.162 -0.838 1.00 85.31 89 G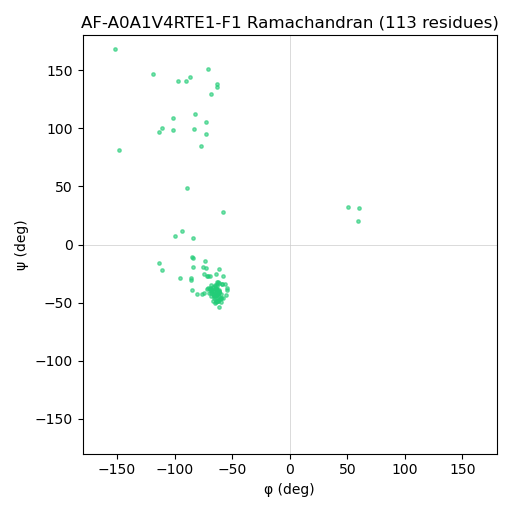LN A CA 1
ATOM 712 C C . GLN A 1 89 ? -6.290 15.434 -0.483 1.00 85.31 89 GLN A C 1
ATOM 714 O O . GLN A 1 89 ? -6.622 15.558 0.686 1.00 85.31 89 GLN A O 1
ATOM 719 N N . THR A 1 90 ? -7.189 15.392 -1.472 1.00 82.38 90 THR A N 1
ATOM 720 C CA . THR A 1 90 ? -8.634 15.596 -1.248 1.00 82.38 90 THR A CA 1
ATOM 721 C C . THR A 1 90 ? -9.230 14.579 -0.267 1.00 82.38 90 THR A C 1
ATOM 723 O O . THR A 1 90 ? -10.167 14.895 0.462 1.00 82.38 90 THR A O 1
ATOM 726 N N . LEU A 1 91 ? -8.740 13.335 -0.267 1.00 80.44 91 LEU A N 1
ATOM 727 C CA . LEU A 1 91 ? -9.194 12.306 0.670 1.00 80.44 91 LEU A CA 1
ATOM 728 C C . LEU A 1 91 ? -8.610 12.518 2.066 1.00 80.44 91 LEU A C 1
ATOM 730 O O . LEU A 1 91 ? -9.348 12.407 3.037 1.00 80.44 91 LEU A O 1
ATOM 734 N N . VAL A 1 92 ? -7.324 12.859 2.162 1.00 85.81 92 VAL A N 1
ATOM 735 C CA . VAL A 1 92 ? -6.672 13.193 3.436 1.00 85.81 92 VAL A CA 1
ATOM 736 C C . VAL A 1 92 ? -7.363 14.387 4.095 1.00 85.81 92 VAL A C 1
ATOM 738 O O . VAL A 1 92 ? -7.669 14.325 5.281 1.00 85.81 92 VAL A O 1
ATOM 741 N N . ASP A 1 93 ? -7.707 15.418 3.322 1.00 88.31 93 ASP A N 1
ATOM 742 C CA . ASP A 1 93 ? -8.406 16.608 3.819 1.00 88.31 93 ASP A CA 1
ATOM 743 C C . ASP A 1 93 ? -9.794 16.273 4.384 1.00 88.31 93 ASP A C 1
ATOM 745 O O . ASP A 1 93 ? -10.240 16.893 5.340 1.00 88.31 93 ASP A O 1
ATOM 749 N N . LYS A 1 94 ? -10.481 15.260 3.839 1.00 85.00 94 LYS A N 1
ATOM 750 C CA . LYS A 1 94 ? -11.767 14.783 4.382 1.00 85.00 94 LYS A CA 1
ATOM 751 C C . LYS A 1 94 ? -11.626 14.001 5.686 1.00 85.00 94 LYS A C 1
ATOM 753 O O . LYS A 1 94 ? -12.615 13.829 6.391 1.00 85.00 94 LYS A O 1
ATOM 758 N N . LEU A 1 95 ? -10.436 13.480 5.970 1.00 84.81 95 LEU A N 1
ATOM 759 C CA . LEU A 1 95 ? -10.134 12.689 7.161 1.00 84.81 95 LEU A CA 1
ATOM 760 C C . LEU A 1 95 ? -9.438 13.531 8.242 1.00 84.81 95 LEU A C 1
ATOM 762 O O . LEU A 1 95 ? -9.012 12.972 9.247 1.00 84.81 95 LEU A O 1
ATOM 766 N N . SER A 1 96 ? -9.336 14.855 8.060 1.00 87.25 96 SER A N 1
ATOM 767 C CA . SER A 1 96 ? -8.622 15.765 8.969 1.00 87.25 96 SER A CA 1
ATOM 768 C C . SER A 1 96 ? -9.141 15.748 10.405 1.00 87.25 96 SER A C 1
ATOM 770 O O . SER A 1 96 ? -8.386 16.033 11.331 1.00 87.25 96 SER A O 1
ATOM 772 N N . ASP A 1 97 ? -10.419 15.420 10.586 1.00 90.81 97 ASP A N 1
ATOM 773 C CA . ASP A 1 97 ? -11.080 15.410 11.893 1.00 90.81 97 ASP A CA 1
ATOM 774 C C . ASP A 1 97 ? -10.843 14.103 12.668 1.00 90.81 97 ASP A C 1
ATOM 776 O O . ASP A 1 97 ? -11.160 14.015 13.856 1.00 90.81 97 ASP A O 1
ATOM 780 N N . LEU A 1 98 ? -10.295 13.072 12.014 1.00 89.12 98 LEU A N 1
ATOM 781 C CA . LEU A 1 98 ? -9.996 11.791 12.644 1.00 89.12 98 LEU A CA 1
ATOM 782 C C . LEU A 1 98 ? -8.570 11.789 13.220 1.00 89.12 98 LEU A C 1
ATOM 784 O O . LEU A 1 98 ? -7.642 12.301 12.589 1.00 89.12 98 LEU A O 1
ATOM 788 N N . PRO A 1 99 ? -8.355 11.184 14.402 1.00 88.62 99 PRO A N 1
ATOM 789 C CA . PRO A 1 99 ? -7.010 11.003 14.931 1.00 88.62 99 PRO A CA 1
ATOM 790 C C . PRO A 1 99 ? -6.190 10.091 14.006 1.00 88.62 99 PRO A C 1
ATOM 792 O O . PRO A 1 99 ? -6.683 9.071 13.530 1.00 88.62 99 PRO A O 1
ATOM 795 N N . VAL A 1 100 ? -4.926 10.457 13.776 1.00 90.06 100 VAL A N 1
ATOM 796 C CA . VAL A 1 100 ? -4.014 9.727 12.874 1.00 90.06 100 VAL A CA 1
ATOM 797 C C . VAL A 1 100 ? -3.633 8.353 13.427 1.00 90.06 100 VAL A C 1
ATOM 799 O O . VAL A 1 100 ? -3.537 7.391 12.673 1.00 90.06 100 VAL A O 1
ATOM 802 N N . ASP A 1 101 ? -3.399 8.273 14.736 1.00 92.50 101 ASP A N 1
ATOM 803 C CA . ASP A 1 101 ? -3.001 7.052 15.431 1.00 92.50 101 ASP A CA 1
ATOM 804 C C . ASP A 1 101 ? -3.487 7.097 16.887 1.00 92.50 101 ASP A C 1
ATOM 806 O O . ASP A 1 101 ? -3.914 8.141 17.396 1.00 92.50 101 ASP A O 1
ATOM 810 N N . ILE A 1 102 ? -3.412 5.963 17.569 1.00 92.62 102 ILE A N 1
ATOM 811 C CA . ILE A 1 102 ? -3.686 5.847 18.994 1.00 92.62 102 ILE A CA 1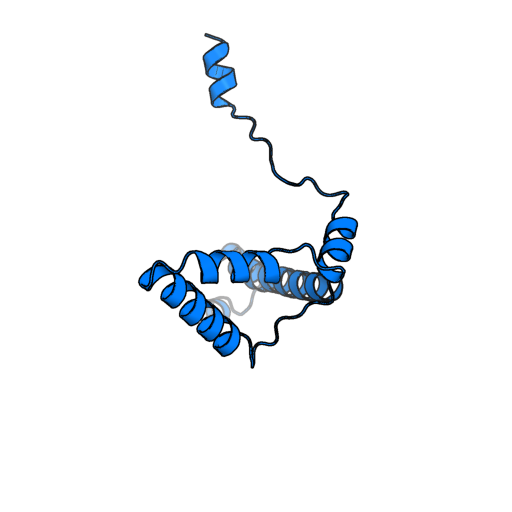
ATOM 812 C C . ILE A 1 102 ? -2.427 6.157 19.805 1.00 92.62 102 ILE A C 1
ATOM 814 O O . ILE A 1 102 ? -1.315 5.788 19.444 1.00 92.62 102 ILE A O 1
ATOM 818 N N . 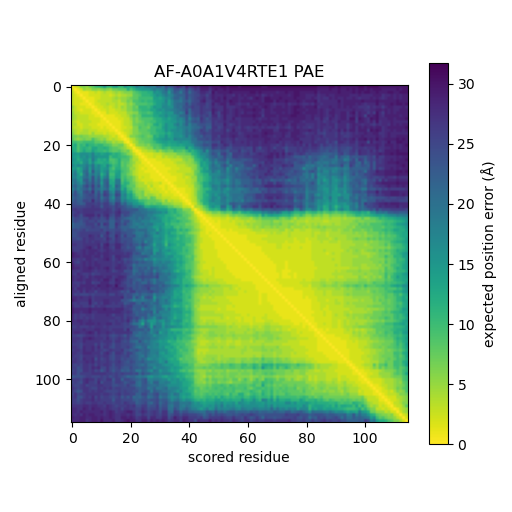ARG A 1 103 ? -2.598 6.806 20.959 1.00 90.12 103 ARG A N 1
ATOM 819 C CA . ARG A 1 103 ? -1.545 6.893 21.975 1.00 90.12 103 ARG A CA 1
ATOM 820 C C . ARG A 1 103 ? -1.859 5.875 23.069 1.00 90.12 103 ARG A C 1
ATOM 822 O O . ARG A 1 103 ? -2.825 6.096 23.802 1.00 90.12 103 ARG A O 1
ATOM 829 N N . PRO A 1 104 ? -1.096 4.776 23.186 1.00 88.88 104 PRO A N 1
ATOM 830 C CA . PRO A 1 104 ? -1.346 3.787 24.222 1.00 88.88 104 PRO A CA 1
ATOM 831 C C . PRO A 1 104 ? -1.149 4.400 25.609 1.00 88.88 104 PRO A C 1
ATOM 833 O O . PRO A 1 104 ? -0.176 5.114 25.846 1.00 88.88 104 PRO A O 1
ATOM 836 N N . ILE A 1 105 ? -2.071 4.107 26.522 1.00 89.06 105 ILE A N 1
ATOM 837 C CA . ILE A 1 105 ? -1.921 4.376 27.952 1.00 89.06 105 ILE A CA 1
ATOM 838 C C . ILE A 1 105 ? -1.784 3.009 28.615 1.00 89.06 105 ILE A C 1
ATOM 840 O O . ILE A 1 105 ? -2.772 2.290 28.775 1.00 89.06 105 ILE A O 1
ATOM 844 N N . TYR A 1 106 ? -0.551 2.616 28.935 1.00 89.69 106 TYR A N 1
ATOM 845 C CA . TYR A 1 106 ? -0.271 1.308 29.514 1.00 89.69 106 TYR A CA 1
ATOM 846 C C . TYR A 1 106 ? -0.515 1.335 31.022 1.00 89.69 106 TYR A C 1
ATOM 848 O O . TYR A 1 106 ? 0.218 1.965 31.779 1.00 89.69 106 TYR A O 1
ATOM 856 N N . GLN A 1 107 ? -1.541 0.616 31.475 1.00 87.31 107 GLN A N 1
ATOM 857 C CA . GLN A 1 107 ? -1.890 0.543 32.899 1.00 87.31 107 GLN A CA 1
ATOM 858 C C . GLN A 1 107 ? -0.739 -0.008 33.758 1.00 87.31 107 GLN A C 1
ATOM 860 O O . GLN A 1 107 ? -0.524 0.462 34.869 1.00 87.31 107 GLN A O 1
ATOM 865 N N . ILE A 1 108 ? 0.055 -0.936 33.213 1.00 85.69 108 ILE A N 1
ATOM 866 C CA . ILE A 1 108 ? 1.194 -1.538 33.918 1.00 85.69 108 ILE A CA 1
ATOM 867 C C . ILE A 1 108 ? 2.294 -0.525 34.270 1.00 85.69 108 ILE A C 1
ATOM 869 O O . ILE A 1 108 ? 2.926 -0.654 35.312 1.00 85.69 108 ILE A O 1
ATOM 873 N N . GLU A 1 109 ? 2.505 0.506 33.448 1.00 86.12 109 GLU A N 1
ATOM 874 C CA . GLU A 1 109 ? 3.513 1.541 33.716 1.00 86.12 109 GLU A CA 1
ATOM 875 C C . GLU A 1 109 ? 3.101 2.405 34.918 1.00 86.12 109 GLU A C 1
ATOM 877 O O . GLU A 1 109 ? 3.924 2.714 35.777 1.00 86.12 109 GLU A O 1
ATOM 882 N N . GLN A 1 110 ? 1.801 2.689 35.051 1.00 79.88 110 GLN A N 1
ATOM 883 C CA . GLN A 1 110 ? 1.245 3.463 36.167 1.00 79.88 110 GLN A CA 1
ATOM 884 C C . GLN A 1 110 ? 1.328 2.710 37.502 1.00 79.88 110 GLN A C 1
ATOM 886 O O . GLN A 1 110 ? 1.552 3.311 38.551 1.00 79.88 110 GLN A O 1
ATOM 891 N N . GLU A 1 111 ? 1.167 1.386 37.477 1.00 78.19 111 GLU A N 1
ATOM 892 C CA . GLU A 1 111 ? 1.285 0.536 38.668 1.00 78.19 111 GLU A CA 1
ATOM 893 C C . GLU A 1 111 ? 2.740 0.341 39.124 1.00 78.19 111 GLU A C 1
ATOM 895 O O . GLU A 1 111 ? 2.985 0.066 40.302 1.00 78.19 111 GLU A O 1
ATOM 900 N N . MET A 1 112 ? 3.706 0.475 38.210 1.00 72.75 112 MET A N 1
ATOM 901 C CA . MET A 1 112 ? 5.133 0.331 38.506 1.00 72.75 112 MET A CA 1
ATOM 902 C C . MET A 1 112 ? 5.787 1.621 39.013 1.00 72.75 112 MET A C 1
ATOM 904 O O . MET A 1 112 ? 6.695 1.525 39.829 1.00 72.75 112 MET A O 1
ATOM 908 N N . GLU A 1 113 ? 5.326 2.803 38.593 1.00 65.69 113 GLU A N 1
ATOM 909 C CA . GLU A 1 113 ? 5.807 4.098 39.117 1.00 65.69 113 GLU A CA 1
ATOM 910 C C . GLU A 1 113 ? 5.269 4.429 40.523 1.00 65.69 113 GLU A C 1
ATOM 912 O O . GLU A 1 113 ? 5.838 5.259 41.230 1.00 65.69 113 GLU A O 1
ATOM 917 N N . GLY A 1 114 ? 4.175 3.785 40.947 1.00 60.09 114 GLY A N 1
ATOM 918 C CA . GLY A 1 114 ? 3.577 3.940 42.279 1.00 60.09 114 GLY A CA 1
ATOM 919 C C . GLY A 1 114 ? 4.202 3.077 43.387 1.00 60.09 114 GLY A C 1
ATOM 920 O O . GLY A 1 114 ? 3.664 3.049 44.497 1.00 60.09 114 GLY A O 1
ATOM 921 N N . LYS A 1 115 ? 5.290 2.354 43.097 1.00 50.72 115 LYS A N 1
ATOM 922 C CA . LYS A 1 115 ? 6.093 1.576 44.055 1.00 50.72 115 LYS A CA 1
ATOM 923 C C . LYS A 1 115 ? 7.498 2.148 44.167 1.00 50.72 115 LYS A C 1
ATOM 925 O O . LYS A 1 115 ? 8.028 2.108 45.299 1.00 50.72 115 LYS A O 1
#

Secondary structure (DSSP, 8-state):
-HHHHHTTT-HHHHHHH-THHHHHHHHHHHHHHHHHHHHHHS-----HHHHHHHHHHHHHHHHHHHHHT-HHHHHHHHHHHSS--HHHHHHHHHTTTS-SS-----HHHHHHHT-

Sequence (115 aa):
MDLFRKLNYDETAIYRECPFLIQDPLFNSILSKSNEDLAEIGKMRVNFDKIYDSVKDLANRLLTIQAKGDYAGAKAFIEKYAVMSPPMQTLVDKLSDLPVDIRPIYQIEQEMEGK

Foldseek 3Di:
DVLCVVVVNPPVVSCVVPVVPVVVVVVVVVVVVVVVVVCVVLVDDDPPVCPVVVVVVVVVQVVVCVVVVPPVSVVVVCVPPVDCDPSNVVVVVVCVPPDPDDDDDDPVVVVVVVD

Radius of gyration: 24.77 Å; Cα contacts (8 Å, |Δi|>4): 22; chains: 1; bounding box: 58×47×58 Å

Solvent-accessible surface area (backbone atoms only — not comparable to full-atom values): 7094 Å² total; per-residue (Å²): 120,67,65,50,64,75,51,71,67,39,64,74,59,46,43,73,77,40,61,58,71,63,49,50,61,53,51,50,50,52,51,53,50,51,50,51,52,52,42,58,76,43,86,70,72,86,57,75,93,50,46,63,62,54,50,51,52,49,49,53,52,52,53,48,35,60,76,68,64,35,59,69,62,47,50,56,50,41,72,70,65,75,58,90,44,73,73,54,48,60,51,52,63,73,46,66,89,54,80,91,71,84,81,88,80,62,66,67,61,60,64,59,75,76,110